Protein AF-A0A714NGY6-F1 (afdb_monomer)

Organism: NCBI:txid220341

Sequence (95 aa):
MHQVISATTNPAKIQAILQAFEEIFGEGSCHITPVAVESGVPEQPFGSEETRAGARNRVGNARRLHPQADFWIGRKEGAIGVFTAGKLTRSSVYY

pLDDT: mean 74.21, std 17.91, range [24.52, 92.62]

Nearest PDB structures (foldseek):
  1u5w-assembly1_B  TM=8.818E-01  e=1.897E-12  Escherichia coli
  1zwy-assembly2_D  TM=8.963E-01  e=4.514E-09  Vibrio cholerae
  1zwy-assembly3_A  TM=8.841E-01  e=5.519E-09  Vibrio cholerae
  1zwy-assembly3_B  TM=8.852E-01  e=1.009E-08  Vibrio cholerae
  1zwy-assembly2_C  TM=8.555E-01  e=1.319E-08  Vibrio cholerae

Structure (mmCIF, N/CA/C/O backbone):
data_AF-A0A714NGY6-F1
#
_entry.id   AF-A0A714NGY6-F1
#
loop_
_atom_site.group_PDB
_atom_site.id
_atom_site.type_symbol
_atom_site.label_atom_id
_atom_site.label_alt_id
_atom_site.label_comp_id
_atom_site.label_asym_id
_atom_site.label_entity_id
_atom_site.label_seq_id
_atom_site.pdbx_PDB_ins_code
_atom_site.Cartn_x
_atom_site.Cartn_y
_atom_site.Cartn_z
_atom_site.occupancy
_atom_site.B_iso_or_equiv
_atom_site.auth_seq_id
_atom_site.auth_comp_id
_atom_site.auth_asym_id
_atom_site.auth_atom_id
_atom_site.pdbx_PDB_model_num
ATOM 1 N N . MET A 1 1 ? -12.865 -0.325 12.694 1.00 81.75 1 MET A N 1
ATOM 2 C CA . MET A 1 1 ? -11.613 -0.993 12.295 1.00 81.75 1 MET A CA 1
ATOM 3 C C . MET A 1 1 ? -11.520 -0.902 10.787 1.00 81.75 1 MET A C 1
ATOM 5 O O . MET A 1 1 ? -12.438 -1.360 10.123 1.00 81.75 1 MET A O 1
ATOM 9 N N . HIS A 1 2 ? -10.488 -0.241 10.274 1.00 86.69 2 HIS A N 1
ATOM 10 C CA . HIS A 1 2 ? -10.292 -0.000 8.851 1.00 86.69 2 HIS A CA 1
ATOM 11 C C . HIS A 1 2 ? -9.712 -1.236 8.166 1.00 86.69 2 HIS A C 1
ATOM 13 O O . HIS A 1 2 ? -8.680 -1.749 8.598 1.00 86.69 2 HIS A O 1
ATOM 19 N N . GLN A 1 3 ? -10.342 -1.699 7.092 1.00 90.00 3 GLN A N 1
ATOM 20 C CA . GLN A 1 3 ? -9.819 -2.781 6.268 1.00 90.00 3 GLN A CA 1
ATOM 21 C C . GLN A 1 3 ? -8.821 -2.218 5.252 1.00 90.00 3 GLN A C 1
ATOM 23 O O . GLN A 1 3 ? -9.184 -1.470 4.342 1.00 90.00 3 GLN A O 1
ATOM 28 N N . VAL A 1 4 ? -7.551 -2.591 5.400 1.00 89.25 4 VAL A N 1
ATOM 29 C CA . VAL A 1 4 ? -6.443 -2.093 4.580 1.00 89.25 4 VAL A CA 1
ATOM 30 C C . VAL A 1 4 ? -5.884 -3.233 3.740 1.00 89.25 4 VAL A C 1
ATOM 32 O O . VAL A 1 4 ? -5.399 -4.231 4.263 1.00 89.25 4 VAL A O 1
ATOM 35 N N . ILE A 1 5 ? -5.905 -3.089 2.420 1.00 89.56 5 ILE A N 1
ATOM 36 C CA . ILE A 1 5 ? -5.354 -4.089 1.505 1.00 89.56 5 ILE A CA 1
ATOM 37 C C . ILE A 1 5 ? -3.948 -3.675 1.099 1.00 89.56 5 ILE A C 1
ATOM 39 O O . ILE A 1 5 ? -3.742 -2.627 0.480 1.00 89.56 5 ILE A O 1
ATOM 43 N N . SER A 1 6 ? -2.973 -4.519 1.416 1.00 88.69 6 SER A N 1
ATOM 44 C CA . SER A 1 6 ? -1.576 -4.301 1.056 1.00 88.69 6 SER A CA 1
ATOM 45 C C . SER A 1 6 ? -1.228 -5.114 -0.182 1.00 88.69 6 SER A C 1
ATOM 47 O O . SER A 1 6 ? -1.204 -6.338 -0.138 1.00 88.69 6 SER A O 1
ATOM 49 N N . ALA A 1 7 ? -0.909 -4.452 -1.292 1.00 86.38 7 ALA A N 1
ATOM 50 C CA . ALA A 1 7 ? -0.516 -5.084 -2.554 1.00 86.38 7 ALA A CA 1
ATOM 51 C C . ALA A 1 7 ? 0.929 -5.641 -2.537 1.00 86.38 7 ALA A C 1
ATOM 53 O O . ALA A 1 7 ? 1.662 -5.565 -3.528 1.00 86.38 7 ALA A O 1
ATOM 54 N N . THR A 1 8 ? 1.378 -6.124 -1.377 1.00 82.19 8 THR A N 1
ATOM 55 C CA . THR A 1 8 ? 2.690 -6.720 -1.130 1.00 82.19 8 THR A CA 1
ATOM 56 C C . THR A 1 8 ? 2.592 -7.736 0.002 1.00 82.19 8 THR A C 1
ATOM 58 O O . THR A 1 8 ? 1.960 -7.486 1.022 1.00 82.19 8 THR A O 1
ATOM 61 N N . THR A 1 9 ? 3.301 -8.851 -0.145 1.00 86.00 9 THR A N 1
ATOM 62 C CA . THR A 1 9 ? 3.434 -9.895 0.882 1.00 86.00 9 THR A CA 1
ATOM 63 C C . THR A 1 9 ? 4.732 -9.783 1.688 1.00 86.00 9 THR A C 1
ATOM 65 O O . THR A 1 9 ? 4.962 -10.565 2.603 1.00 86.00 9 THR A O 1
ATOM 68 N N . ASN A 1 10 ? 5.596 -8.805 1.382 1.00 83.00 10 ASN A N 1
ATOM 69 C CA . ASN A 1 10 ? 6.831 -8.579 2.136 1.00 83.00 10 ASN A CA 1
ATOM 70 C C . ASN A 1 10 ? 6.520 -8.092 3.574 1.00 83.00 10 ASN A C 1
ATOM 72 O O . ASN A 1 10 ? 5.900 -7.031 3.718 1.00 83.00 10 ASN A O 1
ATOM 76 N N . PRO A 1 11 ? 7.000 -8.794 4.619 1.00 84.62 11 PRO A N 1
ATOM 77 C CA . PRO A 1 11 ? 6.647 -8.516 6.012 1.00 84.62 11 PRO A CA 1
ATOM 78 C C . PRO A 1 11 ? 7.103 -7.133 6.488 1.00 84.62 11 PRO A C 1
ATOM 80 O O . PRO A 1 11 ? 6.330 -6.432 7.134 1.00 84.62 11 PRO A O 1
ATOM 83 N N . ALA A 1 12 ? 8.295 -6.676 6.091 1.00 81.06 12 ALA A N 1
ATOM 84 C CA . ALA A 1 12 ? 8.798 -5.354 6.472 1.00 81.06 12 ALA A CA 1
ATOM 85 C C . ALA A 1 12 ? 7.916 -4.224 5.911 1.00 81.06 12 ALA A C 1
ATOM 87 O O . ALA A 1 12 ? 7.696 -3.203 6.557 1.00 81.06 12 ALA A O 1
ATOM 88 N N . LYS A 1 13 ? 7.359 -4.418 4.707 1.00 80.00 13 LYS A N 1
ATOM 89 C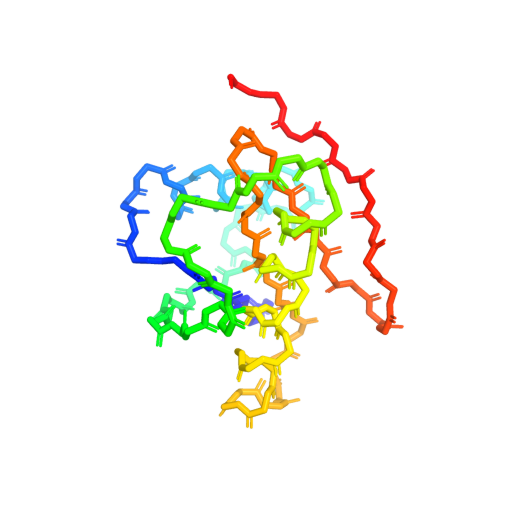 CA . LYS A 1 13 ? 6.439 -3.444 4.097 1.00 80.00 13 LYS A CA 1
ATOM 90 C C . LYS A 1 13 ? 5.088 -3.425 4.801 1.00 80.00 13 LYS A C 1
ATOM 92 O O . LYS A 1 13 ? 4.522 -2.355 4.984 1.00 80.00 13 LYS A O 1
ATOM 97 N N . ILE A 1 14 ? 4.578 -4.596 5.170 1.00 86.38 14 ILE A N 1
ATOM 98 C CA . ILE A 1 14 ? 3.318 -4.723 5.908 1.00 86.38 14 ILE A CA 1
ATOM 99 C C . ILE A 1 14 ? 3.447 -4.041 7.274 1.00 86.38 14 ILE A C 1
ATOM 101 O O . ILE A 1 14 ? 2.569 -3.271 7.646 1.00 86.38 14 ILE A O 1
ATOM 105 N N . GLN A 1 15 ? 4.569 -4.241 7.968 1.00 85.81 15 GLN A N 1
ATOM 106 C CA . GLN A 1 15 ? 4.834 -3.609 9.258 1.00 85.81 15 GLN A CA 1
ATOM 107 C C . GLN A 1 15 ? 4.903 -2.078 9.162 1.00 85.81 15 GLN A C 1
ATOM 109 O O . GLN A 1 15 ? 4.296 -1.395 9.980 1.00 85.81 15 GLN A O 1
ATOM 114 N N . ALA A 1 16 ? 5.569 -1.529 8.141 1.00 82.88 16 ALA A N 1
ATOM 115 C CA . ALA A 1 16 ? 5.609 -0.079 7.930 1.00 82.88 16 ALA A CA 1
ATOM 116 C C . ALA A 1 16 ? 4.211 0.518 7.677 1.00 82.88 16 ALA A C 1
ATOM 118 O O . ALA A 1 16 ? 3.903 1.612 8.141 1.00 82.88 16 ALA A O 1
ATOM 119 N N . ILE A 1 17 ? 3.352 -0.208 6.951 1.00 83.75 17 ILE A N 1
ATOM 120 C CA . ILE A 1 17 ? 1.957 0.195 6.739 1.00 83.75 17 ILE A CA 1
ATOM 121 C C . ILE A 1 17 ? 1.187 0.171 8.060 1.00 83.75 17 ILE A C 1
ATOM 123 O O . ILE A 1 17 ? 0.463 1.120 8.339 1.00 83.75 17 ILE A O 1
ATOM 127 N N . LEU A 1 18 ? 1.349 -0.883 8.864 1.00 86.12 18 LEU A N 1
ATOM 128 C CA . 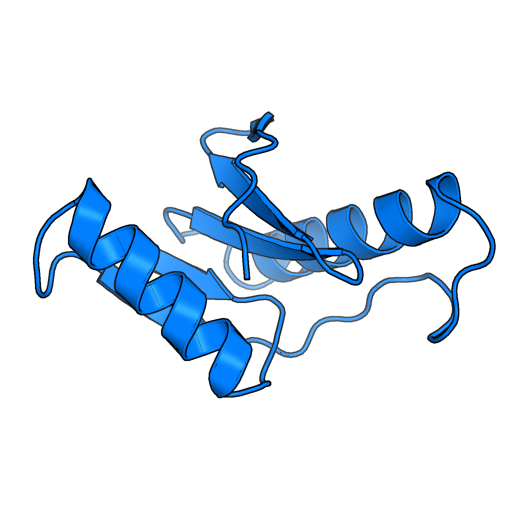LEU A 1 18 ? 0.682 -1.013 10.160 1.00 86.12 18 LEU A CA 1
ATOM 129 C C . LEU A 1 18 ? 1.021 0.162 11.071 1.00 86.12 18 LEU A C 1
ATOM 131 O O . LEU A 1 18 ? 0.117 0.859 11.513 1.00 86.12 18 LEU A O 1
ATOM 135 N N . GLN A 1 19 ? 2.313 0.437 11.245 1.00 84.88 19 GLN A N 1
ATOM 136 C CA . GLN A 1 19 ? 2.795 1.528 12.090 1.00 84.88 19 GLN A CA 1
ATOM 137 C C . GLN A 1 19 ? 2.258 2.888 11.634 1.00 84.88 19 GLN A C 1
ATOM 139 O O . GLN A 1 19 ? 1.751 3.650 12.448 1.00 84.88 19 GLN A O 1
ATOM 144 N N . ALA A 1 20 ? 2.291 3.172 10.327 1.00 83.19 20 ALA A N 1
ATOM 145 C CA . ALA A 1 20 ? 1.765 4.427 9.796 1.00 83.19 20 ALA A CA 1
ATOM 146 C C . ALA A 1 20 ? 0.252 4.577 10.040 1.00 83.19 20 ALA A C 1
ATOM 148 O O . ALA A 1 20 ? -0.235 5.677 10.292 1.00 83.19 20 ALA A O 1
ATOM 149 N N . PHE A 1 21 ? -0.510 3.483 9.960 1.00 84.62 21 PHE A N 1
ATOM 150 C CA . PHE A 1 21 ? -1.944 3.511 10.242 1.00 84.62 21 PHE A CA 1
ATOM 151 C C . PHE A 1 21 ? -2.239 3.640 11.734 1.00 84.62 21 PHE A C 1
ATOM 153 O O . PHE A 1 21 ? -3.142 4.387 12.097 1.00 84.62 21 PHE A O 1
ATOM 160 N N . GLU A 1 22 ? -1.480 2.963 12.590 1.00 85.19 22 GLU A N 1
ATOM 161 C CA . GLU A 1 22 ? -1.609 3.087 14.042 1.00 85.19 22 GLU A CA 1
ATOM 162 C C . GLU A 1 22 ? -1.258 4.500 14.525 1.00 85.19 22 GLU A C 1
ATOM 164 O O . GLU A 1 22 ? -1.949 5.036 15.386 1.00 85.19 22 GLU A O 1
ATOM 169 N N . GLU A 1 23 ? -0.260 5.151 13.923 1.00 81.62 23 GLU A N 1
ATOM 170 C CA . GLU A 1 23 ? 0.116 6.533 14.242 1.00 81.62 23 GLU A CA 1
ATOM 171 C C . GLU A 1 23 ? -0.965 7.549 13.827 1.00 81.62 23 GLU A C 1
ATOM 173 O O . GLU A 1 23 ? -1.248 8.495 14.560 1.00 81.62 23 GLU A O 1
ATOM 178 N N . ILE A 1 24 ? -1.599 7.352 12.665 1.00 82.69 24 ILE A N 1
ATOM 179 C CA . ILE A 1 24 ? -2.601 8.289 12.126 1.00 82.69 24 ILE A CA 1
ATOM 180 C C . ILE A 1 24 ? -3.992 8.064 12.734 1.00 82.69 24 ILE A C 1
ATOM 182 O O . ILE A 1 24 ? -4.714 9.027 12.994 1.00 82.69 24 ILE A O 1
ATOM 186 N N . PHE A 1 25 ? -4.397 6.805 12.916 1.00 82.50 25 PHE A N 1
ATOM 187 C CA . PHE A 1 25 ? -5.766 6.424 13.284 1.00 82.50 25 PHE A CA 1
ATOM 188 C C . PHE A 1 25 ? -5.886 5.806 14.688 1.00 82.50 25 PHE A C 1
ATOM 190 O O . PHE A 1 25 ? -7.004 5.579 15.151 1.00 82.50 25 PHE A O 1
ATOM 197 N N . GLY A 1 26 ? -4.769 5.555 15.376 1.00 84.62 26 GLY A N 1
ATOM 198 C CA . GLY A 1 26 ? -4.712 4.944 16.705 1.00 84.62 26 GLY A CA 1
ATOM 199 C C . GLY A 1 26 ? -4.422 3.439 16.682 1.00 84.62 26 GLY A C 1
ATOM 200 O O . GLY A 1 26 ? -4.656 2.749 15.686 1.00 84.62 26 GLY A O 1
ATOM 201 N N . GLU A 1 27 ? -3.923 2.909 17.798 1.00 88.06 27 GLU A N 1
ATOM 202 C CA . GLU A 1 27 ? -3.594 1.486 17.959 1.00 88.06 27 GLU A CA 1
ATOM 203 C C . GLU A 1 27 ? -4.841 0.595 17.794 1.00 88.06 27 GLU A C 1
ATOM 205 O O . GLU A 1 27 ? -5.928 0.917 18.278 1.00 88.06 27 GLU A O 1
ATOM 210 N N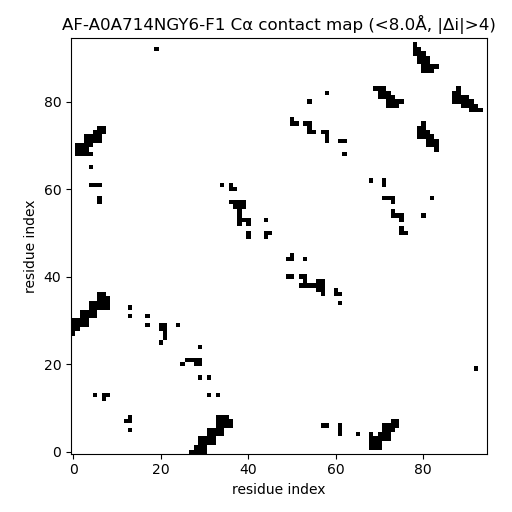 . GLY A 1 28 ? -4.717 -0.515 17.056 1.00 87.19 28 GLY A N 1
ATOM 211 C CA . GLY A 1 28 ? -5.837 -1.432 16.787 1.00 87.19 28 GLY A CA 1
ATOM 212 C C . GLY A 1 28 ? -6.934 -0.873 15.866 1.00 87.19 28 GLY A C 1
ATOM 213 O O . GLY A 1 28 ? -7.975 -1.507 15.669 1.00 87.19 28 GLY A O 1
ATOM 214 N N . SER A 1 29 ? -6.724 0.303 15.269 1.00 85.75 29 SER A N 1
ATOM 215 C CA . SER A 1 29 ? -7.699 0.939 14.378 1.00 85.75 29 SER A CA 1
ATOM 216 C C . SER A 1 29 ? -7.783 0.291 12.995 1.00 85.75 29 SER A C 1
ATOM 218 O O . SER A 1 29 ? -8.782 0.502 12.303 1.00 85.75 29 SER A O 1
ATOM 220 N N . CYS A 1 30 ? -6.797 -0.516 12.585 1.00 88.31 30 CYS A N 1
ATOM 221 C CA . CYS A 1 30 ? -6.716 -1.099 11.247 1.00 88.31 30 CYS A CA 1
ATOM 222 C C . CYS A 1 30 ? -6.456 -2.614 11.247 1.00 88.31 30 CYS A C 1
ATOM 224 O O . CYS A 1 30 ? -5.872 -3.175 12.170 1.00 88.31 30 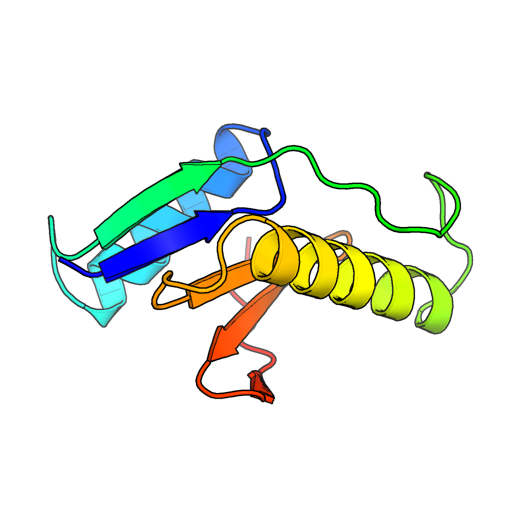CYS A O 1
ATOM 226 N N . HIS A 1 31 ? -6.894 -3.274 10.176 1.00 91.44 31 HIS A N 1
ATOM 227 C CA . HIS A 1 31 ? -6.598 -4.668 9.872 1.00 91.44 31 HIS A CA 1
ATOM 228 C C . HIS A 1 31 ? -6.017 -4.757 8.460 1.00 91.44 31 HIS A C 1
ATOM 230 O O . HIS A 1 31 ? -6.684 -4.390 7.489 1.00 91.44 31 HIS A O 1
ATOM 236 N N . ILE A 1 32 ? -4.778 -5.242 8.344 1.00 90.31 32 ILE A N 1
ATOM 237 C CA . ILE A 1 32 ? -4.083 -5.342 7.057 1.00 90.31 32 ILE A CA 1
ATOM 238 C C . ILE A 1 32 ? -4.240 -6.742 6.473 1.00 90.31 32 ILE A C 1
ATOM 240 O O . ILE A 1 32 ? -3.796 -7.725 7.062 1.00 90.31 32 ILE A O 1
ATOM 244 N N . THR A 1 33 ? -4.779 -6.820 5.260 1.00 92.62 33 THR A N 1
ATOM 245 C CA . THR A 1 33 ? -4.808 -8.043 4.456 1.00 92.62 33 THR A CA 1
ATOM 246 C C . THR A 1 33 ? -3.781 -7.934 3.324 1.00 92.62 33 THR A C 1
ATOM 248 O O . THR A 1 33 ? -3.957 -7.120 2.409 1.00 92.62 33 THR A O 1
ATOM 251 N N . PRO A 1 34 ? -2.683 -8.709 3.358 1.00 90.75 34 PRO A N 1
ATOM 252 C CA . PRO A 1 34 ? -1.713 -8.726 2.274 1.00 90.75 34 PRO A CA 1
ATOM 253 C C . PRO A 1 34 ? -2.234 -9.536 1.087 1.00 90.75 34 PRO A C 1
ATOM 255 O O . PRO A 1 34 ? -2.763 -10.634 1.247 1.00 90.75 34 PRO A O 1
ATOM 258 N N . VAL A 1 35 ? -2.041 -9.007 -0.118 1.00 88.88 35 VAL A N 1
ATOM 259 C CA . VAL A 1 35 ? -2.421 -9.653 -1.374 1.00 88.88 35 VAL A CA 1
ATOM 260 C C . VAL A 1 35 ? -1.268 -9.605 -2.366 1.00 88.88 35 VAL A C 1
ATOM 262 O O . VAL A 1 35 ? -0.631 -8.569 -2.579 1.00 88.88 35 VAL A O 1
ATOM 265 N N . ALA A 1 36 ? -0.999 -10.748 -2.990 1.00 87.31 36 ALA A N 1
ATOM 266 C CA . ALA A 1 36 ? -0.101 -10.824 -4.129 1.00 87.31 36 ALA A CA 1
ATOM 267 C C . ALA A 1 36 ? -0.882 -10.428 -5.386 1.00 87.31 36 ALA A C 1
ATOM 269 O O . ALA A 1 36 ? -1.846 -11.087 -5.763 1.00 87.31 36 ALA A O 1
ATOM 270 N N . VAL A 1 37 ? -0.480 -9.325 -6.014 1.00 85.31 37 VAL A N 1
ATOM 271 C CA . VAL A 1 37 ? -1.103 -8.813 -7.238 1.00 85.31 37 VAL A CA 1
ATOM 272 C C . VAL A 1 37 ? -0.039 -8.413 -8.242 1.00 85.31 37 VAL A C 1
ATOM 274 O O . VAL A 1 37 ? 1.005 -7.851 -7.888 1.00 85.31 37 VAL A O 1
ATOM 277 N N . GLU A 1 38 ? -0.324 -8.692 -9.507 1.00 83.88 38 GLU A N 1
ATOM 278 C CA . GLU A 1 38 ? 0.563 -8.366 -10.614 1.00 83.88 38 GLU A CA 1
ATOM 279 C C . GLU A 1 38 ? 0.619 -6.856 -10.861 1.00 83.88 38 GLU A C 1
ATOM 281 O O . GLU A 1 38 ? -0.376 -6.137 -10.721 1.00 83.88 38 GLU A O 1
ATOM 286 N N . SER A 1 39 ? 1.799 -6.374 -11.255 1.00 77.75 39 SER A N 1
ATOM 287 C CA . SER A 1 39 ? 2.013 -4.984 -11.660 1.00 77.75 39 SER A CA 1
ATOM 288 C C . SER A 1 39 ? 1.687 -4.707 -13.121 1.00 77.75 39 SER A C 1
ATOM 290 O O . SER A 1 39 ? 1.603 -3.540 -13.492 1.00 77.75 39 SER A O 1
ATOM 292 N N . GLY A 1 40 ? 1.535 -5.726 -13.971 1.00 81.88 40 GLY A N 1
ATOM 293 C CA . GLY A 1 40 ? 1.320 -5.533 -15.413 1.00 81.88 40 GLY A CA 1
ATOM 294 C C . GLY A 1 40 ? 2.444 -4.758 -16.123 1.00 81.88 40 GLY A C 1
ATOM 295 O O . GLY A 1 40 ? 2.234 -4.240 -17.212 1.00 81.88 40 GLY A O 1
ATOM 296 N N . VAL A 1 41 ? 3.610 -4.643 -15.484 1.00 82.38 41 VAL A N 1
ATOM 297 C CA . VAL A 1 41 ? 4.879 -4.135 -16.029 1.00 82.38 41 VAL A CA 1
ATOM 298 C C . VAL A 1 41 ? 5.974 -5.133 -15.636 1.00 82.38 41 VAL A C 1
ATOM 300 O O . VAL A 1 41 ? 5.753 -5.867 -14.659 1.00 82.38 41 VAL A O 1
ATOM 303 N N . PRO A 1 42 ? 7.125 -5.161 -16.336 1.00 77.81 42 PRO A N 1
ATOM 304 C CA . PRO A 1 42 ? 8.250 -6.024 -15.981 1.00 77.81 42 PRO A CA 1
ATOM 305 C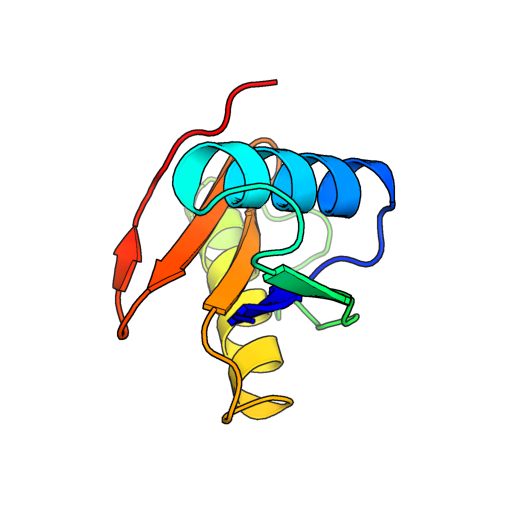 C . PRO A 1 42 ? 8.661 -5.887 -14.511 1.00 77.81 42 PRO A C 1
ATOM 307 O O . PRO A 1 42 ? 8.465 -4.834 -13.900 1.00 77.81 42 PRO A O 1
ATOM 310 N N . GLU A 1 43 ? 9.252 -6.941 -13.941 1.00 72.38 43 GLU A N 1
ATOM 311 C CA . GLU A 1 43 ? 9.726 -6.915 -12.548 1.00 72.38 43 GLU A CA 1
ATOM 312 C C . GLU A 1 43 ? 10.759 -5.813 -12.297 1.00 72.38 43 GLU A C 1
ATOM 314 O O . GLU A 1 43 ? 10.760 -5.220 -11.220 1.00 72.38 43 GLU A O 1
ATOM 319 N N . GLN A 1 44 ? 11.578 -5.506 -13.306 1.00 71.81 44 GLN A N 1
ATOM 320 C CA . GLN A 1 44 ? 12.485 -4.362 -13.331 1.00 71.81 44 GLN A CA 1
ATOM 321 C C . GLN A 1 44 ? 11.979 -3.326 -14.345 1.00 71.81 44 GLN A C 1
ATOM 323 O O . GLN A 1 44 ? 12.358 -3.374 -15.517 1.00 71.81 44 GLN A O 1
ATOM 328 N N . PRO A 1 45 ? 11.080 -2.418 -13.927 1.00 74.81 45 PRO A N 1
ATOM 329 C CA . PRO A 1 45 ? 10.591 -1.351 -14.787 1.00 74.81 45 PRO A CA 1
ATOM 330 C C . PRO A 1 45 ? 11.699 -0.330 -15.056 1.00 74.81 45 PRO A C 1
ATOM 332 O O . PRO A 1 45 ? 12.377 0.123 -14.130 1.00 74.81 45 PRO A O 1
ATOM 335 N N . PHE A 1 46 ? 11.842 0.092 -16.307 1.00 77.50 46 PHE A N 1
ATOM 336 C CA . PHE A 1 46 ? 12.798 1.124 -16.685 1.00 77.50 46 PHE A CA 1
ATOM 337 C C . PHE A 1 46 ? 12.148 2.507 -16.630 1.00 77.50 46 PHE A C 1
ATOM 339 O O . PHE A 1 46 ? 11.178 2.819 -17.318 1.00 77.50 46 PHE A O 1
ATOM 3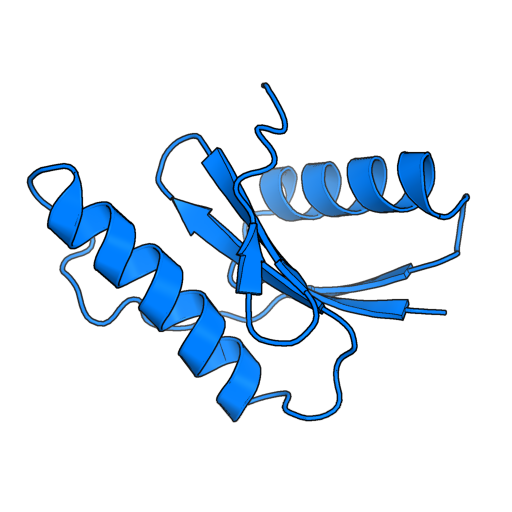46 N N . GLY A 1 47 ? 12.733 3.382 -15.815 1.00 75.44 47 GLY A N 1
ATOM 347 C CA . GLY A 1 47 ? 12.314 4.774 -15.721 1.00 75.44 47 GLY A CA 1
ATOM 348 C C . GLY A 1 47 ? 11.063 5.006 -14.868 1.00 75.44 47 GLY A C 1
ATOM 349 O O . GLY A 1 47 ? 10.290 4.117 -14.517 1.00 75.44 47 GLY A O 1
ATOM 350 N N . SER A 1 48 ? 10.862 6.271 -14.496 1.00 75.56 48 SER A N 1
ATOM 351 C CA . SER A 1 48 ? 9.889 6.645 -13.463 1.00 75.56 48 SER A CA 1
ATOM 352 C C . SER A 1 48 ? 8.421 6.386 -13.835 1.00 75.56 48 SER A C 1
ATOM 354 O O . SER A 1 48 ? 7.575 6.279 -12.932 1.00 75.56 48 SER A O 1
ATOM 356 N N . GLU A 1 49 ? 8.117 6.308 -15.132 1.00 77.88 49 GLU A N 1
ATOM 357 C CA . GLU A 1 49 ? 6.773 6.107 -15.664 1.00 77.88 49 GLU A CA 1
ATOM 358 C C . GLU A 1 49 ? 6.306 4.666 -15.498 1.00 77.88 49 GLU A C 1
ATOM 360 O O . GLU A 1 49 ? 5.254 4.452 -14.893 1.00 77.88 49 GLU A O 1
ATOM 365 N N . GLU A 1 50 ? 7.108 3.689 -15.927 1.00 76.00 50 GLU A N 1
ATOM 366 C CA . GLU A 1 50 ? 6.787 2.266 -15.785 1.00 76.00 50 GLU A CA 1
ATOM 367 C C . GLU A 1 50 ? 6.681 1.868 -14.319 1.00 76.00 50 GLU A C 1
ATOM 369 O O . GLU A 1 50 ? 5.710 1.229 -13.913 1.00 76.00 50 GLU A O 1
ATOM 374 N N . THR A 1 51 ? 7.597 2.343 -13.470 1.00 75.12 51 THR A N 1
ATOM 375 C CA . THR A 1 51 ? 7.506 2.073 -12.033 1.00 75.12 51 THR A CA 1
ATOM 376 C C . THR A 1 51 ? 6.209 2.664 -11.450 1.00 75.12 51 THR A C 1
ATOM 378 O O . THR A 1 51 ? 5.618 2.109 -10.523 1.00 75.12 51 THR A O 1
ATOM 381 N N . ARG A 1 52 ? 5.729 3.810 -11.971 1.00 75.38 52 ARG A N 1
ATOM 382 C CA . ARG A 1 52 ? 4.465 4.435 -11.524 1.00 75.38 52 ARG A CA 1
ATOM 383 C C . ARG A 1 52 ? 3.264 3.640 -12.022 1.00 75.38 52 ARG A C 1
ATOM 385 O O . ARG A 1 52 ? 2.308 3.478 -11.264 1.00 75.38 52 ARG A O 1
ATOM 392 N N . ALA A 1 53 ? 3.311 3.177 -13.266 1.00 79.44 53 ALA A N 1
ATOM 393 C CA . ALA A 1 53 ? 2.292 2.324 -13.855 1.00 79.44 53 ALA A CA 1
ATOM 394 C C . ALA A 1 53 ? 2.170 1.017 -13.063 1.00 79.44 53 ALA A C 1
ATOM 396 O O . ALA A 1 53 ? 1.078 0.695 -12.606 1.00 79.44 53 ALA A O 1
ATOM 397 N N . GLY A 1 54 ? 3.290 0.358 -12.755 1.00 82.00 54 GLY A N 1
ATOM 398 C CA . GLY A 1 54 ? 3.316 -0.861 -11.953 1.00 82.00 54 GLY A CA 1
ATOM 399 C C . GLY A 1 54 ? 2.682 -0.697 -10.573 1.00 82.00 54 GLY A C 1
ATOM 400 O O . GLY A 1 54 ? 1.843 -1.505 -10.177 1.00 82.00 54 GLY A O 1
ATOM 401 N N . ALA A 1 55 ? 3.010 0.382 -9.855 1.00 76.00 55 ALA A N 1
ATOM 402 C CA . ALA A 1 55 ? 2.396 0.669 -8.558 1.00 76.00 55 ALA A CA 1
ATOM 403 C C . ALA A 1 55 ? 0.876 0.906 -8.670 1.00 76.00 55 ALA A C 1
ATOM 405 O O . ALA A 1 55 ? 0.106 0.360 -7.880 1.00 76.00 55 ALA A O 1
ATOM 406 N N . ARG A 1 56 ? 0.428 1.680 -9.670 1.00 80.31 56 ARG A N 1
ATOM 407 C CA . ARG A 1 56 ? -1.005 1.933 -9.915 1.00 80.31 56 ARG A CA 1
ATOM 408 C C . ARG A 1 56 ? -1.759 0.663 -10.287 1.00 80.31 56 ARG A C 1
ATOM 410 O O . ARG A 1 56 ? -2.859 0.453 -9.786 1.00 80.31 56 ARG A O 1
ATOM 417 N N . ASN A 1 57 ? -1.164 -0.183 -11.119 1.00 83.88 57 ASN A N 1
ATOM 418 C CA . ASN A 1 57 ? -1.749 -1.448 -11.540 1.00 83.88 57 ASN A CA 1
ATOM 419 C C . ASN A 1 57 ? -1.904 -2.403 -10.357 1.00 83.88 57 ASN A C 1
ATOM 421 O O . ASN A 1 57 ? -2.986 -2.951 -10.175 1.00 83.88 57 ASN A O 1
ATOM 425 N N . ARG A 1 58 ? -0.887 -2.519 -9.489 1.00 82.88 58 ARG A N 1
ATOM 426 C CA . ARG A 1 58 ? -0.981 -3.309 -8.249 1.00 82.88 58 ARG A CA 1
ATOM 427 C C . ARG A 1 58 ? -2.146 -2.843 -7.375 1.00 82.88 58 ARG A C 1
ATOM 429 O O . ARG A 1 58 ? -2.980 -3.654 -6.989 1.00 82.88 58 ARG A O 1
ATOM 436 N N . VAL A 1 59 ? -2.256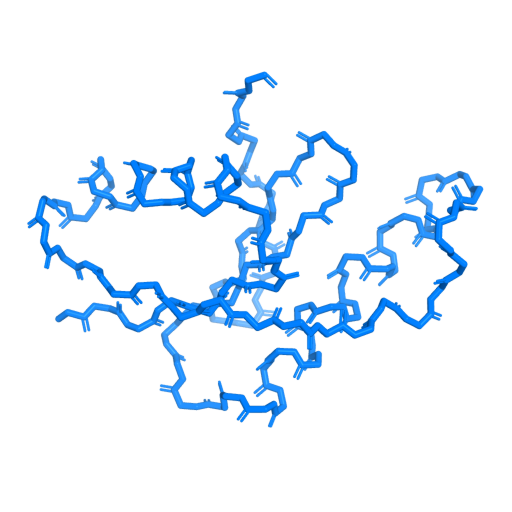 -1.538 -7.116 1.00 80.25 59 VAL A N 1
ATOM 437 C CA . VAL A 1 59 ? -3.374 -0.972 -6.335 1.00 80.25 59 VAL A CA 1
ATOM 438 C C . VAL A 1 59 ? -4.721 -1.229 -7.014 1.00 80.25 59 VAL A C 1
ATOM 440 O O . VAL A 1 59 ? -5.670 -1.652 -6.360 1.00 80.25 59 VAL A O 1
ATOM 443 N N . GLY A 1 60 ? -4.814 -1.010 -8.327 1.00 82.00 60 GLY A N 1
ATOM 444 C CA . GLY A 1 60 ? -6.035 -1.249 -9.096 1.00 82.00 60 GLY A CA 1
ATOM 445 C C . GLY A 1 60 ? -6.473 -2.714 -9.069 1.00 82.00 60 GLY A C 1
ATOM 446 O O . GLY A 1 60 ? -7.655 -2.998 -8.892 1.00 82.00 60 GLY A O 1
ATOM 447 N N . ASN A 1 61 ? -5.528 -3.646 -9.183 1.00 85.38 61 ASN A N 1
ATOM 448 C CA . ASN A 1 61 ? -5.783 -5.082 -9.113 1.00 85.38 61 ASN A CA 1
ATOM 449 C C . ASN A 1 61 ? -6.191 -5.508 -7.698 1.00 85.38 61 ASN A C 1
ATOM 451 O O . ASN A 1 61 ? -7.184 -6.214 -7.541 1.00 85.38 61 ASN A O 1
ATOM 455 N N . ALA A 1 62 ? -5.518 -4.992 -6.665 1.00 84.38 62 ALA A N 1
ATOM 456 C CA . ALA A 1 62 ? -5.913 -5.200 -5.273 1.00 84.38 62 ALA A CA 1
ATOM 457 C C . ALA A 1 62 ? -7.338 -4.687 -5.000 1.00 84.38 62 ALA A C 1
ATOM 459 O O . ALA A 1 62 ? -8.118 -5.357 -4.328 1.00 84.38 62 ALA A O 1
ATOM 460 N N . ARG A 1 63 ? -7.713 -3.542 -5.585 1.00 85.38 63 ARG A N 1
ATOM 461 C CA . ARG A 1 63 ? -9.070 -2.990 -5.495 1.00 85.38 63 ARG A CA 1
ATOM 462 C C . ARG A 1 63 ? -10.119 -3.823 -6.212 1.00 85.38 63 ARG A C 1
ATOM 464 O O . ARG A 1 63 ? -11.228 -3.946 -5.709 1.00 85.38 63 ARG A O 1
ATOM 471 N N . ARG A 1 64 ? -9.793 -4.402 -7.366 1.00 86.94 64 ARG A N 1
ATOM 472 C CA . ARG A 1 64 ? -10.707 -5.322 -8.060 1.00 86.94 64 ARG A CA 1
ATOM 473 C C . ARG A 1 64 ? -10.949 -6.600 -7.258 1.00 86.94 64 ARG A C 1
ATOM 475 O O . ARG A 1 64 ? -12.075 -7.076 -7.243 1.00 86.94 64 ARG A O 1
ATOM 482 N N . LEU A 1 65 ? -9.919 -7.122 -6.587 1.00 86.44 65 LEU A N 1
ATOM 483 C CA . LEU A 1 65 ? -10.031 -8.314 -5.738 1.00 86.44 65 LEU A CA 1
ATOM 484 C C . LEU A 1 65 ? -10.781 -8.037 -4.430 1.00 86.44 65 LEU A C 1
ATOM 486 O O . LEU A 1 65 ? -11.578 -8.858 -3.989 1.00 86.44 65 LEU A O 1
ATOM 490 N N . HIS A 1 66 ? -10.552 -6.869 -3.829 1.00 87.88 66 HIS A N 1
ATOM 491 C CA . HIS A 1 66 ? -11.153 -6.473 -2.556 1.00 87.88 66 HIS A CA 1
ATOM 492 C C . HIS A 1 66 ? -11.848 -5.114 -2.684 1.00 87.88 66 HIS A C 1
ATOM 494 O O . HIS A 1 66 ? -11.347 -4.126 -2.149 1.00 87.88 66 HIS A O 1
ATOM 500 N N . PRO A 1 67 ? -12.994 -5.029 -3.382 1.00 87.06 67 PRO A N 1
ATOM 501 C CA . PRO A 1 67 ? -13.662 -3.756 -3.656 1.00 87.06 67 PRO A CA 1
ATOM 502 C C . PRO A 1 67 ? -14.300 -3.110 -2.420 1.00 87.06 67 PRO A C 1
ATOM 504 O O . PRO A 1 67 ? -14.591 -1.919 -2.457 1.00 87.06 67 PRO A O 1
ATOM 507 N N . GLN A 1 68 ? -14.507 -3.883 -1.350 1.00 87.88 68 GLN A N 1
ATOM 508 C CA . GLN A 1 68 ? -15.166 -3.456 -0.109 1.00 87.88 68 GLN A CA 1
ATOM 509 C C . GLN A 1 68 ? -14.198 -2.919 0.957 1.00 87.88 68 GLN A C 1
ATOM 511 O O . GLN A 1 68 ? -14.639 -2.552 2.039 1.00 87.88 68 GLN A O 1
ATOM 516 N N . ALA A 1 69 ? -12.890 -2.903 0.687 1.00 85.56 69 ALA A N 1
ATOM 517 C CA . ALA A 1 69 ? -11.918 -2.389 1.645 1.00 85.56 69 ALA A CA 1
ATOM 518 C C . ALA A 1 69 ? -11.951 -0.856 1.740 1.00 85.56 69 ALA A C 1
ATOM 520 O O . ALA A 1 69 ? -12.329 -0.169 0.791 1.00 85.56 69 ALA A O 1
ATOM 521 N N . ASP A 1 70 ? -11.483 -0.322 2.866 1.00 83.31 70 ASP A N 1
ATOM 522 C CA . ASP A 1 70 ? -11.412 1.123 3.094 1.00 83.31 70 ASP A CA 1
ATOM 523 C C . ASP A 1 70 ? -10.199 1.749 2.387 1.00 83.31 70 ASP A C 1
ATOM 525 O O . ASP A 1 70 ? -10.267 2.869 1.871 1.00 83.31 70 ASP A O 1
ATOM 529 N N . PHE A 1 71 ? -9.080 1.014 2.341 1.00 83.00 71 PHE A N 1
ATOM 530 C CA . PHE A 1 71 ? -7.808 1.488 1.797 1.00 83.00 71 PHE A CA 1
ATOM 531 C C . PHE A 1 71 ? -7.104 0.422 0.956 1.00 83.00 71 PHE A C 1
ATOM 533 O O . PHE A 1 71 ? -7.087 -0.758 1.303 1.00 83.00 71 PHE A O 1
ATOM 540 N N . TRP A 1 72 ? -6.426 0.860 -0.110 1.00 84.12 72 TRP A N 1
ATOM 541 C CA . TRP A 1 72 ? -5.531 0.021 -0.914 1.00 84.12 72 TRP A CA 1
ATOM 542 C C . TRP A 1 72 ? -4.160 0.672 -1.017 1.00 84.12 72 TRP A C 1
ATOM 544 O O . TRP A 1 72 ? -4.042 1.853 -1.357 1.00 84.12 72 TRP A O 1
ATOM 554 N N . ILE A 1 73 ? -3.118 -0.105 -0.741 1.00 80.88 73 ILE A N 1
ATOM 555 C CA . ILE A 1 73 ? -1.747 0.391 -0.658 1.00 80.88 73 ILE A CA 1
ATOM 556 C C . ILE A 1 73 ? -0.865 -0.406 -1.602 1.00 80.88 73 ILE A C 1
ATOM 558 O O . ILE A 1 73 ? -0.8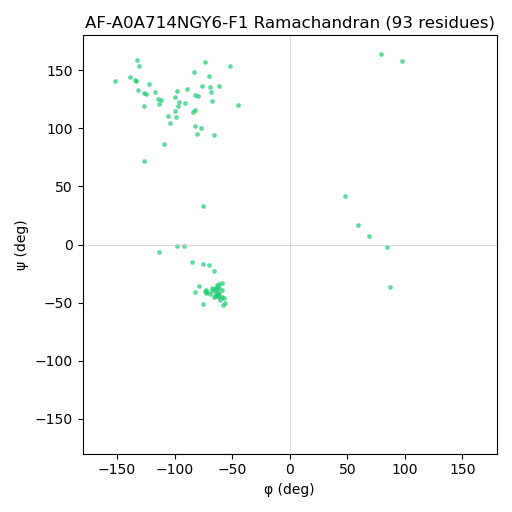51 -1.634 -1.579 1.00 80.88 73 ILE A O 1
ATOM 562 N N . GLY A 1 74 ? -0.099 0.303 -2.427 1.00 69.38 74 GLY A N 1
ATOM 563 C CA . GLY A 1 74 ? 0.873 -0.286 -3.340 1.00 69.38 74 GLY A CA 1
ATOM 564 C C . GLY A 1 74 ? 2.197 0.451 -3.258 1.00 69.38 74 GLY A C 1
ATOM 565 O O . GLY A 1 74 ? 2.234 1.676 -3.126 1.00 69.38 74 GLY A O 1
ATOM 566 N N . ARG A 1 75 ? 3.298 -0.302 -3.325 1.00 65.50 75 ARG A N 1
ATOM 567 C CA . ARG A 1 75 ? 4.646 0.265 -3.243 1.00 65.50 75 ARG A CA 1
ATOM 568 C C . ARG A 1 75 ? 5.232 0.453 -4.642 1.00 65.50 75 ARG A C 1
ATOM 570 O O . ARG A 1 75 ? 5.221 -0.468 -5.456 1.00 65.50 75 ARG A O 1
ATOM 577 N N . LYS A 1 76 ? 5.779 1.642 -4.881 1.00 54.66 76 LYS A N 1
ATOM 578 C CA . LYS A 1 76 ? 6.803 1.903 -5.899 1.00 54.66 76 LYS A CA 1
ATOM 579 C C . LYS A 1 76 ? 8.146 1.527 -5.258 1.00 54.66 76 LYS A C 1
ATOM 581 O O . LYS A 1 76 ? 8.249 1.655 -4.041 1.00 54.66 76 LYS A O 1
ATOM 586 N N . GLU A 1 77 ? 9.157 1.047 -5.975 1.00 47.06 77 GLU A N 1
ATOM 587 C CA . GLU A 1 77 ? 10.490 0.856 -5.365 1.00 47.06 77 GLU A CA 1
ATOM 588 C C . GLU A 1 77 ? 10.867 2.091 -4.515 1.00 47.06 77 GLU A C 1
ATOM 590 O O . GLU A 1 77 ? 10.795 3.222 -4.992 1.00 47.06 77 GLU A O 1
ATOM 595 N N . GLY A 1 78 ? 11.097 1.898 -3.211 1.00 40.53 78 GLY A N 1
ATOM 596 C CA . GLY A 1 78 ? 11.362 2.981 -2.255 1.00 40.53 78 GLY A CA 1
ATOM 597 C C . GLY A 1 78 ? 10.150 3.666 -1.594 1.00 40.53 78 GLY A C 1
ATOM 598 O O . GLY A 1 78 ? 10.229 3.908 -0.399 1.00 40.53 78 GLY A O 1
ATOM 599 N N . ALA A 1 79 ? 8.999 3.886 -2.251 1.00 37.72 79 ALA A N 1
ATOM 600 C CA . ALA A 1 79 ? 7.927 4.769 -1.729 1.00 37.72 79 ALA A CA 1
ATOM 601 C C . ALA A 1 79 ? 6.542 4.105 -1.540 1.00 37.72 79 ALA A C 1
ATOM 603 O O . ALA A 1 79 ? 6.068 3.369 -2.411 1.00 37.72 79 ALA A O 1
ATOM 604 N N . ILE A 1 80 ? 5.866 4.412 -0.424 1.00 45.53 80 ILE A N 1
ATOM 605 C CA . ILE A 1 80 ? 4.478 4.004 -0.131 1.00 45.53 80 ILE A CA 1
ATOM 606 C C . ILE A 1 80 ? 3.505 4.971 -0.827 1.00 45.53 80 ILE A C 1
ATOM 608 O O . ILE A 1 80 ? 3.639 6.185 -0.717 1.00 45.53 80 ILE A O 1
ATOM 612 N N . GLY A 1 81 ? 2.542 4.440 -1.584 1.00 48.84 81 GLY A N 1
ATOM 613 C CA . GLY A 1 81 ? 1.414 5.208 -2.112 1.00 48.84 81 GLY A CA 1
ATOM 614 C C . GLY A 1 81 ? 0.122 4.759 -1.440 1.00 48.84 81 GLY A C 1
ATOM 615 O O . GLY A 1 81 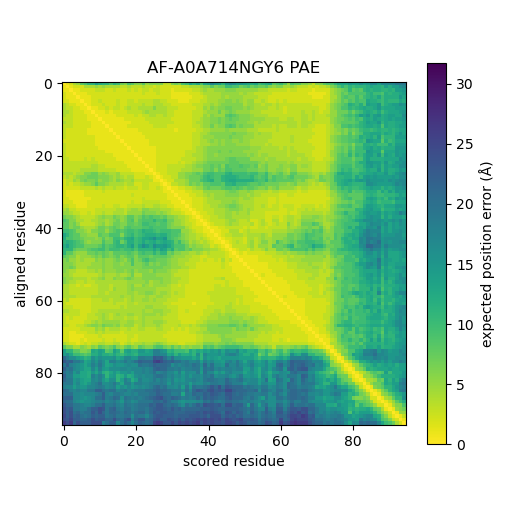? -0.202 3.571 -1.489 1.00 48.84 81 GLY A O 1
ATOM 616 N N . VAL A 1 82 ? -0.610 5.695 -0.837 1.00 51.16 82 VAL A N 1
ATOM 617 C CA . VAL A 1 82 ? -1.908 5.426 -0.209 1.00 51.16 82 VAL A CA 1
ATOM 618 C C . VAL A 1 82 ? -3.008 5.851 -1.176 1.00 51.16 82 VAL A C 1
ATOM 620 O O . VAL A 1 82 ? -2.999 6.966 -1.701 1.00 51.16 82 VAL A O 1
ATOM 623 N N . PHE A 1 83 ? -3.944 4.948 -1.459 1.00 47.50 83 PHE A N 1
ATOM 624 C CA . PHE A 1 83 ? -5.131 5.273 -2.240 1.00 47.50 83 PHE A CA 1
ATOM 625 C C . PHE A 1 83 ? -6.299 5.513 -1.283 1.00 47.50 83 PHE A C 1
ATOM 627 O O . PHE A 1 83 ? -6.787 4.571 -0.661 1.00 47.50 83 PHE A O 1
ATOM 634 N N . THR A 1 84 ? -6.745 6.766 -1.164 1.00 42.66 84 THR A N 1
ATOM 635 C CA . THR A 1 84 ? -7.935 7.146 -0.388 1.00 42.66 84 THR A CA 1
ATOM 636 C C . THR A 1 84 ? -8.981 7.733 -1.335 1.00 42.66 84 THR A C 1
ATOM 638 O O . THR A 1 84 ? -8.662 8.559 -2.191 1.00 42.66 84 THR A O 1
ATOM 641 N N . ALA A 1 85 ? -10.236 7.276 -1.248 1.00 40.84 85 ALA A N 1
ATOM 642 C CA . ALA A 1 85 ? -11.373 7.860 -1.976 1.00 40.84 85 ALA A CA 1
ATOM 643 C C . ALA A 1 85 ? -11.139 8.124 -3.488 1.00 40.84 85 ALA A C 1
ATOM 645 O O . ALA A 1 85 ? -11.510 9.170 -4.021 1.00 40.84 85 ALA A O 1
ATOM 646 N N . GLY A 1 86 ? -10.492 7.198 -4.206 1.00 36.44 86 GLY A N 1
ATOM 647 C CA . GLY A 1 86 ? -10.261 7.360 -5.650 1.00 36.44 86 GLY A CA 1
ATOM 648 C C . GLY A 1 86 ? -9.026 8.185 -6.035 1.00 36.44 86 GLY A C 1
ATOM 649 O O . GLY A 1 86 ? -8.740 8.303 -7.227 1.00 36.44 86 GLY A O 1
ATOM 650 N N . LYS A 1 87 ? -8.278 8.737 -5.072 1.00 38.25 87 LYS A N 1
ATOM 651 C CA . LYS A 1 87 ? -7.067 9.530 -5.315 1.00 38.25 87 LYS A CA 1
ATOM 652 C C . LYS A 1 87 ? -5.843 8.805 -4.759 1.00 38.25 87 LYS A C 1
ATOM 654 O O . LYS A 1 87 ? -5.782 8.473 -3.580 1.00 38.25 87 LYS A O 1
ATOM 659 N N . LEU A 1 88 ? -4.843 8.588 -5.618 1.00 43.12 88 LEU A N 1
ATOM 660 C CA . LEU A 1 88 ? -3.510 8.179 -5.175 1.00 43.12 88 LEU A CA 1
ATOM 661 C C . LEU A 1 88 ? -2.814 9.421 -4.626 1.00 43.12 88 LEU A C 1
ATOM 663 O O . LEU A 1 88 ? -2.330 10.247 -5.406 1.00 43.12 88 LEU A O 1
ATOM 667 N N . THR A 1 89 ? -2.781 9.570 -3.308 1.00 43.88 89 THR A N 1
ATOM 668 C CA . THR A 1 89 ? -2.025 10.640 -2.665 1.00 43.88 89 THR A CA 1
ATOM 669 C C . THR A 1 89 ? -0.605 10.150 -2.386 1.00 43.88 89 THR A C 1
ATOM 671 O O . THR A 1 89 ? -0.358 9.018 -1.966 1.00 43.88 89 THR A O 1
ATOM 674 N N . ARG A 1 90 ? 0.373 10.997 -2.718 1.00 39.75 90 ARG A N 1
ATOM 675 C CA . ARG A 1 90 ? 1.788 10.776 -2.411 1.00 39.75 90 ARG A CA 1
ATOM 676 C C . ARG A 1 90 ? 1.996 11.197 -0.955 1.00 39.75 90 ARG A C 1
ATOM 678 O O . ARG A 1 90 ? 2.185 12.377 -0.691 1.00 39.75 90 ARG A O 1
ATOM 685 N N . SER A 1 91 ? 1.936 10.257 -0.024 1.00 40.56 91 SER A N 1
ATOM 686 C CA . SER A 1 91 ? 2.460 10.446 1.328 1.00 40.56 91 SER A CA 1
ATOM 687 C C . SER A 1 91 ? 3.778 9.684 1.418 1.00 40.56 91 SER A C 1
ATOM 689 O O . SER A 1 91 ? 3.812 8.457 1.428 1.00 40.56 91 SER A O 1
ATOM 691 N N . SER A 1 92 ? 4.884 10.426 1.386 1.00 34.22 92 SER A N 1
ATOM 692 C CA . SER A 1 92 ? 6.226 9.883 1.580 1.00 34.22 92 SER A CA 1
ATOM 693 C C . SER A 1 92 ? 6.346 9.378 3.017 1.00 34.22 92 SER A C 1
ATOM 695 O O . SER A 1 92 ? 6.630 10.156 3.920 1.00 34.22 92 SER A O 1
ATOM 697 N N . VAL A 1 93 ? 6.106 8.091 3.248 1.00 35.09 93 VAL A N 1
ATOM 698 C CA . VAL A 1 93 ? 6.543 7.441 4.488 1.00 35.09 93 VAL A CA 1
ATOM 699 C C . VAL A 1 93 ? 8.013 7.089 4.272 1.00 35.09 93 VAL A C 1
ATOM 701 O O . VAL A 1 93 ? 8.329 6.196 3.482 1.00 35.09 93 VAL A O 1
ATOM 704 N N . TYR A 1 94 ? 8.900 7.897 4.853 1.00 24.52 94 TYR A N 1
ATOM 705 C CA . TYR A 1 94 ? 10.350 7.734 4.775 1.00 24.52 94 TYR A CA 1
ATOM 706 C C . TYR A 1 94 ? 10.787 6.480 5.543 1.00 24.52 94 TYR A C 1
ATOM 708 O O . TYR A 1 94 ? 10.393 6.313 6.692 1.00 24.52 94 TYR A O 1
ATOM 716 N N . TYR A 1 95 ? 11.613 5.644 4.908 1.00 32.97 95 TYR A N 1
ATOM 717 C CA . TYR A 1 95 ? 12.650 4.814 5.534 1.00 32.97 95 TYR A CA 1
ATOM 718 C C . TYR A 1 95 ? 13.740 4.544 4.499 1.00 32.97 95 TYR A C 1
ATOM 720 O O . TYR A 1 95 ? 13.374 4.163 3.359 1.00 32.97 95 TYR A O 1
#

Radius of gyration: 12.56 Å; Cα contacts (8 Å, |Δi|>4): 158; chains: 1; bounding box: 28×22×35 Å

InterPro domains:
  IPR026533 Non-canonical purine NTP phosphatase/PRRC1 [PF01931] (4-74)
  IPR029001 Inosine triphosphate pyrophosphatase-like [G3DSA:3.90.950.10] (1-75)
  IPR029001 Inosine triphosphate pyrophosphatase-like [SSF52972] (1-95)
  IPR050299 YjjX NTPase [PTHR34699] (1-74)

Secondary structure (DSSP, 8-state):
-EEEEES---HHHHHHHHHHHHHHH-TT-EEEEE-----SS-SS--HHHHHHHHHHHHHHHHHHH-TT-SEEEEEETTEEEEEETTEEE------

Mean predicted aligned error: 7.93 Å

Foldseek 3Di:
DFEEEELDPDPVVQVLVQVVCCVVPNPPRYDYDYDHDFQVADPDDPDDVSLVSSQVRSQVRSCVVPVPGQWYWGDRVQAIWIDHPNDGDGDGPHD

Solvent-accessible surface area (backbone atoms only — not comparable to full-atom values): 5340 Å² total; per-residue (Å²): 113,43,39,31,38,30,36,45,74,54,64,72,59,49,50,55,51,49,52,56,46,29,73,74,67,35,81,83,34,63,48,80,47,67,37,87,48,66,32,92,51,63,97,79,49,75,58,78,62,44,37,49,48,20,21,52,35,13,27,52,47,44,38,70,78,44,73,85,48,69,33,37,30,20,60,33,95,85,40,49,34,46,35,49,95,93,40,78,44,87,52,82,61,84,123